Protein AF-A0A8J8C361-F1 (afdb_monomer_lite)

Sequence (101 aa):
ADFRIRWLVGREKDLLEEGNVFGEPVEESTFEILLDDVVTAQYVRTSILTALMDHSMSAKELAEMLELPSHVVVENLIHLRRGQKVQMVEGHPIRYEVSAW

Foldseek 3Di:
DDPVLCVLVVCVCCCQPQHDPVSHRDDPVNSVVVNCVVVVLVVLLVLLQVVQAPHWADLVVSCVVVVHDSVSSVVSVVVCVVVQQWDWDDDVVIIIHGHDD

pLDDT: mean 91.8, std 7.33, range [53.41, 98.06]

Structure (mmCIF, N/CA/C/O backbone):
data_AF-A0A8J8C361-F1
#
_entry.id   AF-A0A8J8C361-F1
#
loop_
_atom_site.group_PDB
_atom_site.id
_atom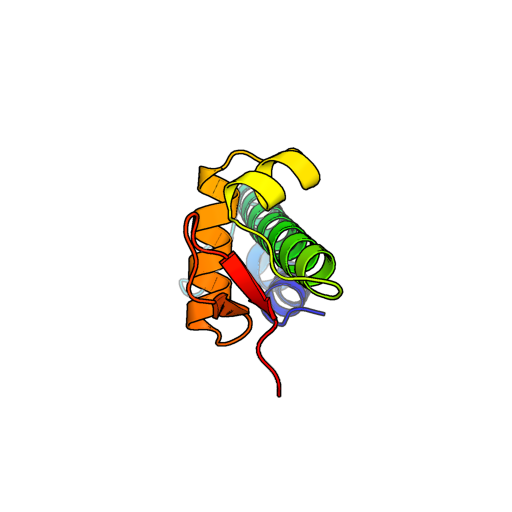_site.type_symbol
_atom_site.label_atom_id
_atom_site.label_alt_id
_atom_site.label_comp_id
_atom_site.label_asym_id
_atom_site.label_entity_id
_atom_site.label_seq_id
_atom_site.pdbx_PDB_ins_code
_atom_site.Cartn_x
_atom_site.Cartn_y
_atom_site.Cartn_z
_atom_site.occupancy
_atom_site.B_iso_or_equiv
_atom_site.auth_seq_id
_atom_site.auth_comp_id
_atom_site.auth_asym_id
_atom_site.auth_atom_id
_atom_site.pdbx_PDB_model_num
ATOM 1 N N . ALA A 1 1 ? -7.463 -12.558 3.267 1.00 53.41 1 ALA A N 1
ATOM 2 C CA . ALA A 1 1 ? -7.617 -11.186 3.793 1.00 53.41 1 ALA A CA 1
ATOM 3 C C . ALA A 1 1 ? -6.383 -10.820 4.610 1.00 53.41 1 ALA A C 1
ATOM 5 O O . ALA A 1 1 ? -5.944 -11.653 5.405 1.00 53.41 1 ALA A O 1
ATOM 6 N N . ASP A 1 2 ? -5.823 -9.627 4.389 1.00 78.19 2 ASP A N 1
ATOM 7 C CA . ASP A 1 2 ? -4.673 -9.119 5.148 1.00 78.19 2 ASP A CA 1
ATOM 8 C C . ASP A 1 2 ? -4.982 -9.100 6.657 1.00 78.19 2 ASP A C 1
ATOM 10 O O . ASP A 1 2 ? -6.104 -8.788 7.069 1.00 78.19 2 ASP A O 1
ATOM 14 N N . PHE A 1 3 ? -4.011 -9.504 7.484 1.00 84.12 3 PHE A N 1
ATOM 15 C CA . PHE A 1 3 ? -4.188 -9.605 8.936 1.00 84.12 3 PHE A CA 1
ATOM 16 C C . PHE A 1 3 ? -4.563 -8.258 9.562 1.00 84.12 3 PHE A C 1
ATOM 18 O O . PHE A 1 3 ? -5.399 -8.239 10.463 1.00 84.12 3 PHE A O 1
ATOM 25 N N . ARG A 1 4 ? -3.994 -7.145 9.076 1.00 85.75 4 ARG A N 1
ATOM 26 C CA . ARG A 1 4 ? -4.207 -5.820 9.671 1.00 85.75 4 ARG A CA 1
ATOM 27 C C . ARG A 1 4 ? -5.616 -5.310 9.427 1.00 85.75 4 ARG A C 1
ATOM 29 O O . ARG A 1 4 ? -6.242 -4.869 10.380 1.00 85.75 4 ARG A O 1
ATOM 36 N N . ILE A 1 5 ? -6.132 -5.442 8.201 1.00 89.50 5 ILE A N 1
ATOM 37 C CA . ILE A 1 5 ? -7.517 -5.048 7.878 1.00 89.50 5 ILE A CA 1
ATOM 38 C C . ILE A 1 5 ? -8.492 -5.819 8.765 1.00 89.50 5 ILE A C 1
ATOM 40 O O . ILE A 1 5 ? -9.350 -5.229 9.412 1.00 89.50 5 ILE A O 1
ATOM 44 N N . ARG A 1 6 ? -8.328 -7.146 8.847 1.00 90.38 6 ARG A N 1
ATOM 45 C CA . ARG A 1 6 ? -9.201 -7.981 9.681 1.00 90.38 6 ARG A CA 1
ATOM 46 C C . ARG A 1 6 ? -9.127 -7.586 11.156 1.00 90.38 6 ARG A C 1
ATOM 48 O O . ARG A 1 6 ? -10.147 -7.611 11.833 1.00 90.38 6 ARG A O 1
ATOM 55 N N . TRP A 1 7 ? -7.932 -7.272 11.649 1.00 92.12 7 TRP A N 1
ATOM 56 C CA . TRP A 1 7 ? -7.743 -6.848 13.030 1.00 92.12 7 TRP A CA 1
ATOM 57 C C . TRP A 1 7 ? -8.413 -5.496 13.306 1.00 92.12 7 TRP A C 1
ATOM 59 O O . TRP A 1 7 ? -9.135 -5.402 14.287 1.00 92.12 7 TRP A O 1
ATOM 69 N N . LEU A 1 8 ? -8.237 -4.501 12.428 1.00 90.62 8 LEU A N 1
ATOM 70 C CA . LEU A 1 8 ? -8.853 -3.172 12.551 1.00 90.62 8 LEU A CA 1
ATOM 71 C C . LEU A 1 8 ? -10.378 -3.253 12.569 1.00 90.62 8 LEU A C 1
ATOM 73 O O . LEU A 1 8 ? -10.995 -2.806 13.527 1.00 90.62 8 LEU A O 1
ATOM 77 N N . VAL A 1 9 ? -10.970 -3.908 11.569 1.00 90.69 9 VAL A N 1
ATOM 78 C CA . VAL A 1 9 ? -12.430 -4.084 11.486 1.00 90.69 9 VAL A CA 1
ATOM 79 C C . VAL A 1 9 ? -12.955 -4.888 12.679 1.00 90.69 9 VAL A C 1
ATOM 81 O O . VAL A 1 9 ? -13.982 -4.562 13.258 1.00 90.69 9 VAL A O 1
ATOM 84 N N . GLY A 1 10 ? -12.233 -5.928 13.107 1.00 91.06 10 GLY A N 1
ATOM 85 C CA . GLY A 1 10 ? -12.625 -6.729 14.270 1.00 91.06 10 GLY A CA 1
ATOM 86 C C . GLY A 1 10 ? -12.513 -6.003 15.615 1.00 91.06 10 GLY A C 1
ATOM 87 O O . GLY A 1 10 ? -13.075 -6.484 16.594 1.00 91.06 10 GLY A O 1
ATOM 88 N N . ARG A 1 11 ? -11.782 -4.884 15.673 1.00 90.81 11 ARG A N 1
ATOM 89 C CA . ARG A 1 11 ? -11.553 -4.066 16.873 1.00 90.81 11 ARG A CA 1
ATOM 90 C C . ARG A 1 11 ? -12.274 -2.724 16.833 1.00 90.81 11 ARG A C 1
ATOM 92 O O . ARG A 1 11 ? -12.103 -1.954 17.764 1.00 90.81 11 ARG A O 1
ATOM 99 N N . GLU A 1 12 ? -13.053 -2.442 15.793 1.00 89.62 12 GLU A N 1
ATOM 100 C CA . GLU A 1 12 ? -13.752 -1.165 15.610 1.00 89.62 12 GLU A CA 1
ATOM 101 C C . GLU A 1 12 ? -14.530 -0.763 16.866 1.00 89.62 12 GLU A C 1
ATOM 103 O O . GLU A 1 12 ? -14.253 0.274 17.460 1.00 89.62 12 GLU A O 1
ATOM 108 N N . LYS A 1 13 ? -15.416 -1.647 17.339 1.00 87.81 13 LYS A N 1
ATOM 109 C CA . LYS A 1 13 ? -16.202 -1.410 18.552 1.00 87.81 13 LYS A CA 1
ATOM 110 C C . LYS A 1 13 ? -15.320 -1.139 19.775 1.00 87.81 13 LYS A C 1
ATOM 112 O O . LYS A 1 13 ? -15.530 -0.147 20.463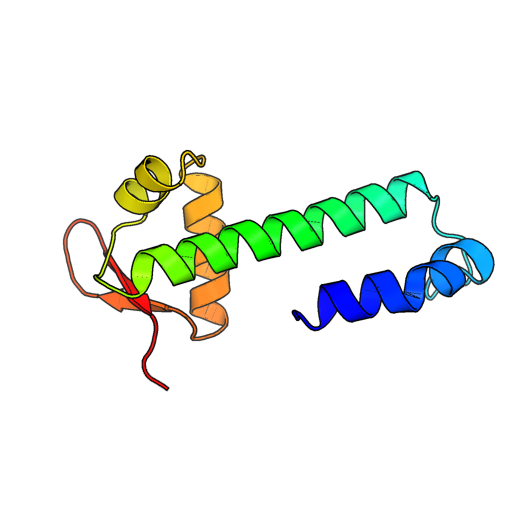 1.00 87.81 13 LYS A O 1
ATOM 117 N N . ASP A 1 14 ? -14.331 -1.997 20.023 1.00 89.19 14 ASP A N 1
ATOM 118 C CA . ASP A 1 14 ? -13.429 -1.864 21.172 1.00 89.19 14 ASP A CA 1
ATOM 119 C C . ASP A 1 14 ? -12.661 -0.529 21.113 1.00 89.19 14 ASP A C 1
ATOM 121 O O . ASP A 1 14 ? -12.539 0.162 22.114 1.00 89.19 14 ASP A O 1
ATOM 125 N N . LEU A 1 15 ? -12.174 -0.121 19.938 1.00 88.31 15 LEU A N 1
ATOM 126 C CA . LEU A 1 15 ? -11.389 1.107 19.773 1.00 88.31 15 LEU A CA 1
ATOM 127 C C . LEU A 1 15 ? -12.230 2.380 19.943 1.00 88.31 15 LEU A C 1
ATOM 129 O O . LEU A 1 15 ? -11.722 3.365 20.482 1.00 88.31 15 LEU A O 1
ATOM 133 N N . LEU A 1 16 ? -13.490 2.360 19.502 1.00 88.62 16 LEU A N 1
ATOM 134 C CA . LEU A 1 16 ? -14.407 3.498 19.618 1.00 88.62 16 LEU A CA 1
ATOM 135 C C . LEU A 1 16 ? -15.036 3.608 21.017 1.00 88.62 16 LEU A C 1
ATOM 137 O O . LEU A 1 16 ? -15.244 4.716 21.506 1.00 88.62 16 LEU A O 1
ATOM 141 N N . GLU A 1 17 ? -15.334 2.478 21.669 1.00 86.75 17 GLU A N 1
ATOM 142 C CA . GLU A 1 17 ? -16.038 2.447 22.961 1.00 86.75 17 GLU A CA 1
ATOM 143 C C . GLU A 1 17 ? -15.102 2.242 24.164 1.00 86.75 17 GLU A C 1
ATOM 145 O O . GLU A 1 17 ? -15.208 2.968 25.153 1.00 86.75 17 GLU A O 1
ATOM 150 N N . GLU A 1 18 ? -14.197 1.259 24.107 1.00 83.88 18 GLU A N 1
ATOM 151 C CA . GLU A 1 18 ? -13.276 0.914 25.207 1.00 83.88 18 GLU A CA 1
ATOM 152 C C . GLU A 1 18 ? -11.964 1.716 25.142 1.00 83.88 18 GLU A C 1
ATOM 154 O O . GLU A 1 18 ? -11.306 1.933 26.162 1.00 83.88 18 GLU A O 1
ATOM 159 N N . GLY A 1 19 ? -11.616 2.200 23.948 1.00 82.69 19 GLY A N 1
ATOM 160 C CA . GLY A 1 19 ? -10.472 3.058 23.688 1.00 82.69 19 GLY A CA 1
ATOM 161 C C . GLY A 1 19 ? -9.199 2.326 23.271 1.00 82.69 19 GLY A C 1
ATOM 162 O O . GLY A 1 19 ? -9.134 1.108 23.101 1.00 82.69 19 GLY A O 1
ATOM 163 N N . ASN A 1 20 ? -8.153 3.113 23.038 1.00 85.25 20 ASN A N 1
ATOM 164 C CA . ASN A 1 20 ? -6.828 2.647 22.655 1.00 85.25 20 ASN A CA 1
ATOM 165 C C . ASN A 1 20 ? -6.103 1.947 23.832 1.00 85.25 20 ASN A C 1
ATOM 167 O O . ASN A 1 20 ? -6.640 1.772 24.922 1.00 85.25 20 ASN A O 1
ATOM 171 N N . VAL A 1 21 ? -4.831 1.573 23.648 1.00 84.19 21 VAL A N 1
ATOM 172 C CA . VAL A 1 21 ? -4.016 0.915 24.698 1.00 84.19 21 VAL A CA 1
ATOM 173 C C . VAL A 1 21 ? -3.794 1.762 25.965 1.00 84.19 21 VAL A C 1
ATOM 175 O O . VAL A 1 21 ? -3.289 1.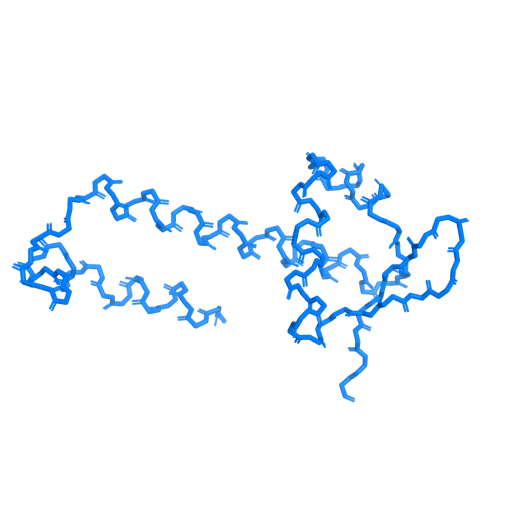241 26.958 1.00 84.19 21 VAL A O 1
ATOM 178 N N . PHE A 1 22 ? -4.160 3.044 25.937 1.00 84.50 22 PHE A N 1
ATOM 179 C CA . PHE A 1 22 ? -4.130 3.975 27.065 1.00 84.50 22 PHE A CA 1
ATOM 180 C C . PHE A 1 22 ? -5.517 4.190 27.699 1.00 84.50 22 PHE A C 1
ATOM 182 O O . PHE A 1 22 ? -5.627 4.927 28.675 1.00 84.50 22 PHE A O 1
ATOM 189 N N . GLY A 1 23 ? -6.560 3.530 27.182 1.00 83.94 23 GLY A N 1
ATOM 190 C CA . GLY A 1 23 ? -7.948 3.695 27.622 1.00 83.94 23 GLY A CA 1
ATOM 191 C C . GLY A 1 23 ? -8.603 4.978 27.110 1.00 83.94 23 GLY A C 1
ATOM 192 O O . GLY A 1 23 ? -9.611 5.414 27.661 1.00 83.94 23 GLY A O 1
ATOM 193 N N . GLU A 1 24 ? -8.023 5.614 26.090 1.00 85.62 24 GLU A N 1
ATOM 194 C CA . GLU A 1 24 ? -8.575 6.823 25.480 1.00 85.62 24 GLU A CA 1
ATOM 195 C C . GLU A 1 24 ? -9.420 6.435 24.258 1.00 85.62 24 GLU A C 1
ATOM 197 O O . GLU A 1 24 ? -8.885 5.778 23.358 1.00 85.62 24 GLU A O 1
ATOM 202 N N . PRO A 1 25 ? -10.709 6.819 24.190 1.00 79.94 25 PRO A N 1
ATOM 203 C CA . PRO A 1 25 ? -11.551 6.564 23.025 1.00 79.94 25 PRO A CA 1
ATOM 204 C C . PRO A 1 25 ? -10.896 7.068 21.740 1.00 79.94 25 PRO A C 1
ATOM 206 O O . PRO A 1 25 ? -10.437 8.212 21.677 1.00 79.94 25 PRO A O 1
ATOM 209 N N . VAL A 1 26 ? -10.849 6.220 20.713 1.00 88.12 26 VAL A N 1
ATOM 210 C CA . VAL A 1 26 ? -10.433 6.656 19.380 1.00 88.12 26 VAL A CA 1
ATOM 211 C C . VAL A 1 26 ? -11.597 7.416 18.760 1.00 88.12 26 VAL A C 1
ATOM 213 O O . VAL A 1 26 ? -12.725 6.931 18.746 1.00 88.12 26 VAL A O 1
ATOM 216 N N . GLU A 1 27 ? -11.334 8.616 18.251 1.00 92.38 27 GLU A N 1
ATOM 217 C CA . GLU A 1 27 ? -12.347 9.362 17.511 1.00 92.38 27 GLU A CA 1
ATOM 218 C C . GLU A 1 27 ? -12.713 8.606 16.225 1.00 92.38 27 GLU A C 1
ATOM 220 O O . GLU A 1 27 ? -11.826 8.136 15.510 1.00 92.38 27 GLU A O 1
ATOM 225 N N . GLU A 1 28 ? -14.005 8.521 15.906 1.00 90.88 28 GLU A N 1
ATOM 226 C CA . GLU A 1 28 ? -14.515 7.826 14.714 1.00 90.88 28 GLU A CA 1
ATOM 227 C C . GLU A 1 28 ? -13.811 8.290 13.432 1.00 90.88 28 GLU A C 1
ATOM 229 O O . GLU A 1 28 ? -13.308 7.469 12.670 1.00 90.88 28 GLU A O 1
ATOM 234 N N . SER A 1 29 ? -13.634 9.603 13.266 1.00 93.12 29 SER A N 1
ATOM 235 C CA . SER A 1 29 ? -12.914 10.197 12.132 1.00 93.12 29 SER A CA 1
ATOM 236 C C . SER A 1 29 ? -11.466 9.700 12.015 1.00 93.12 29 SER A C 1
ATOM 238 O O . SER A 1 29 ? -10.968 9.437 10.922 1.00 93.12 29 SER A O 1
ATOM 240 N N . THR A 1 30 ? -10.782 9.523 13.148 1.00 91.44 30 THR A N 1
ATOM 241 C CA . THR A 1 30 ? -9.409 9.008 13.189 1.00 91.44 30 THR A CA 1
ATOM 242 C C . THR A 1 30 ? -9.374 7.528 12.825 1.00 91.44 30 THR A C 1
ATOM 244 O O . THR A 1 30 ? -8.471 7.090 12.108 1.00 91.44 30 THR A O 1
ATOM 247 N N . PHE A 1 31 ? -10.352 6.752 13.298 1.00 91.81 31 PHE A N 1
ATOM 248 C CA . PHE A 1 31 ? -10.478 5.343 12.942 1.00 91.81 31 PHE A CA 1
ATOM 249 C C . PHE A 1 31 ? -10.746 5.161 11.443 1.00 91.81 31 PHE A C 1
ATOM 251 O O . PHE A 1 31 ? -10.077 4.347 10.807 1.00 91.81 31 PHE A O 1
ATOM 258 N N . GLU A 1 32 ? -11.662 5.942 10.868 1.00 93.25 32 GLU A N 1
ATOM 259 C CA . GLU A 1 32 ? -11.984 5.901 9.439 1.00 93.25 32 GLU A CA 1
ATOM 260 C C . GLU A 1 32 ? -10.769 6.225 8.563 1.00 93.25 32 GLU A C 1
ATOM 262 O O . GLU A 1 32 ? -10.479 5.478 7.629 1.00 93.25 32 GLU A O 1
ATOM 267 N N . ILE A 1 33 ? -10.012 7.277 8.900 1.00 95.12 33 ILE A N 1
ATOM 268 C CA . ILE A 1 33 ? -8.770 7.633 8.193 1.00 95.12 33 ILE A CA 1
ATOM 269 C C . ILE A 1 33 ? -7.769 6.473 8.250 1.00 95.12 33 ILE A C 1
ATOM 271 O O . ILE A 1 33 ? -7.209 6.076 7.231 1.00 95.12 33 ILE A O 1
ATOM 275 N N . LEU A 1 34 ? -7.572 5.882 9.433 1.00 93.38 34 LEU A N 1
ATOM 276 C CA . LEU A 1 34 ? -6.653 4.757 9.599 1.00 93.38 34 LEU A CA 1
ATOM 277 C C . LEU A 1 34 ? -7.097 3.528 8.793 1.00 93.38 34 LEU A C 1
ATOM 279 O O . LEU A 1 34 ? -6.261 2.810 8.236 1.00 93.38 34 LEU A O 1
ATOM 283 N N . LEU A 1 35 ? -8.401 3.256 8.752 1.00 93.75 35 LEU A N 1
ATOM 284 C CA . LEU A 1 35 ? -8.953 2.152 7.981 1.00 93.75 35 LEU A CA 1
ATOM 285 C C . LEU A 1 35 ? -8.731 2.373 6.481 1.00 93.75 35 LEU A C 1
ATOM 287 O O . LEU A 1 35 ? -8.254 1.453 5.809 1.00 93.75 35 LEU A O 1
ATOM 291 N N . ASP A 1 36 ? -9.021 3.574 5.979 1.00 95.44 36 ASP A N 1
ATOM 292 C CA . ASP A 1 36 ? -8.817 3.943 4.577 1.00 95.44 36 ASP A CA 1
ATOM 293 C C . ASP A 1 36 ? -7.343 3.826 4.168 1.00 95.44 36 ASP A C 1
ATOM 295 O O . ASP A 1 36 ? -7.028 3.172 3.171 1.00 95.44 36 ASP A O 1
ATOM 299 N N . ASP A 1 37 ? -6.421 4.325 4.996 1.00 94.06 37 ASP A N 1
ATOM 300 C CA . ASP A 1 37 ? -4.978 4.218 4.763 1.00 94.06 37 ASP A CA 1
ATOM 301 C C . ASP A 1 37 ? -4.531 2.754 4.617 1.00 94.06 37 ASP A C 1
ATOM 303 O O . ASP A 1 37 ? -3.772 2.388 3.708 1.00 94.06 37 ASP A O 1
ATOM 307 N N . VAL A 1 38 ? -5.005 1.878 5.509 1.00 93.50 38 VAL A N 1
ATOM 308 C CA . VAL A 1 38 ? -4.630 0.457 5.503 1.00 93.50 38 VAL A CA 1
ATOM 309 C C . VAL A 1 38 ? -5.232 -0.272 4.302 1.00 93.50 38 VAL A C 1
ATOM 311 O O . VAL A 1 38 ? -4.549 -1.100 3.686 1.00 93.50 38 VAL A O 1
ATOM 314 N N . VAL A 1 39 ? -6.482 0.028 3.948 1.00 94.69 39 VAL A N 1
ATOM 315 C CA . VAL A 1 39 ? -7.152 -0.544 2.773 1.00 94.69 39 VAL A CA 1
ATOM 316 C C . VAL A 1 39 ? -6.461 -0.084 1.492 1.00 94.69 39 VAL A C 1
ATOM 318 O O . VAL A 1 39 ? -6.107 -0.925 0.662 1.00 94.69 39 VAL A O 1
ATOM 321 N N . THR A 1 40 ? -6.182 1.211 1.361 1.00 95.00 40 THR A N 1
ATOM 322 C CA . THR A 1 40 ? -5.496 1.802 0.207 1.00 95.00 40 THR A CA 1
ATOM 323 C C . THR A 1 40 ? -4.099 1.212 0.031 1.00 95.00 40 THR A C 1
ATOM 325 O O . THR A 1 40 ? -3.748 0.757 -1.061 1.00 95.00 40 THR A O 1
ATOM 328 N N . ALA A 1 41 ? -3.311 1.106 1.107 1.00 93.81 41 ALA A N 1
ATOM 329 C CA . ALA A 1 41 ? -1.992 0.479 1.047 1.00 93.81 41 ALA A CA 1
ATOM 330 C C . ALA A 1 41 ? -2.069 -0.990 0.598 1.00 93.81 41 ALA A C 1
ATOM 332 O O . ALA A 1 41 ? -1.235 -1.455 -0.187 1.00 93.81 41 ALA A O 1
ATOM 333 N N . GLN A 1 42 ? -3.068 -1.737 1.075 1.00 94.06 42 GLN A N 1
ATOM 334 C CA . GLN A 1 42 ? -3.253 -3.129 0.677 1.00 94.06 42 GLN A CA 1
ATOM 335 C C . GLN A 1 42 ? -3.706 -3.265 -0.779 1.00 94.06 42 GLN A C 1
ATOM 337 O O . GLN A 1 42 ? -3.231 -4.165 -1.481 1.00 94.06 42 GLN A O 1
ATOM 342 N N . TYR A 1 43 ? -4.592 -2.381 -1.235 1.00 95.50 43 TYR A N 1
ATOM 343 C CA . TYR A 1 43 ? -5.029 -2.313 -2.622 1.00 95.50 43 TYR A CA 1
ATOM 344 C C . TYR A 1 43 ? -3.830 -2.084 -3.546 1.00 95.50 43 TYR A C 1
ATOM 346 O O . TYR A 1 43 ? -3.552 -2.932 -4.392 1.00 95.50 43 TYR A O 1
ATOM 354 N N . VAL A 1 44 ? -3.037 -1.033 -3.305 1.00 97.31 44 VAL A N 1
ATOM 355 C CA . VAL A 1 44 ? -1.856 -0.704 -4.123 1.00 97.31 44 VAL A CA 1
ATOM 356 C C . VAL A 1 44 ? -0.871 -1.874 -4.189 1.00 97.31 44 VAL A C 1
ATOM 358 O O . VAL A 1 44 ? -0.416 -2.245 -5.271 1.00 97.31 44 VAL A O 1
ATOM 361 N N . ARG A 1 45 ? -0.556 -2.507 -3.053 1.00 96.25 45 ARG A N 1
ATOM 362 C CA . ARG A 1 45 ? 0.367 -3.656 -3.013 1.00 96.25 45 ARG A CA 1
ATOM 363 C C . ARG A 1 45 ? -0.155 -4.853 -3.793 1.00 96.25 45 ARG A C 1
ATOM 365 O O . ARG A 1 45 ? 0.620 -5.508 -4.486 1.00 96.25 45 ARG A O 1
ATOM 372 N N . THR A 1 46 ? -1.448 -5.138 -3.680 1.00 95.81 46 THR A N 1
ATOM 373 C CA . THR A 1 46 ? -2.080 -6.245 -4.406 1.00 95.81 46 THR A CA 1
ATOM 374 C C . THR A 1 46 ? -2.094 -5.965 -5.906 1.00 95.81 46 THR A C 1
ATOM 376 O O . THR A 1 46 ? -1.769 -6.859 -6.684 1.00 95.81 46 THR A O 1
ATOM 379 N N . SER A 1 47 ? -2.369 -4.725 -6.317 1.00 97.38 47 SER A N 1
ATOM 380 C CA . SER A 1 47 ? -2.311 -4.303 -7.719 1.00 97.38 47 SER A CA 1
ATOM 381 C C . SER A 1 47 ? -0.901 -4.427 -8.299 1.00 97.38 47 SER A C 1
ATOM 383 O O . SER A 1 47 ? -0.742 -4.990 -9.378 1.00 97.38 47 SER A O 1
ATOM 385 N N . ILE A 1 48 ? 0.135 -4.007 -7.558 1.00 97.88 48 ILE A N 1
ATOM 386 C CA . ILE A 1 48 ? 1.540 -4.196 -7.966 1.00 97.88 48 ILE A CA 1
ATOM 387 C C . ILE A 1 48 ? 1.863 -5.684 -8.140 1.00 97.88 48 ILE A C 1
ATOM 389 O O . ILE A 1 48 ? 2.409 -6.072 -9.167 1.00 97.88 48 ILE A O 1
ATOM 393 N N . LEU A 1 49 ? 1.521 -6.530 -7.164 1.00 97.06 49 LEU A N 1
ATOM 394 C CA . LEU A 1 49 ? 1.780 -7.971 -7.261 1.00 97.06 49 LEU A CA 1
ATOM 395 C C . LEU A 1 49 ? 1.048 -8.608 -8.444 1.00 97.06 49 LEU A C 1
ATOM 397 O O . LEU A 1 49 ? 1.631 -9.440 -9.128 1.00 97.06 49 LEU A O 1
ATOM 401 N N . THR A 1 50 ? -0.195 -8.192 -8.693 1.00 96.75 50 THR A N 1
ATOM 402 C CA . THR A 1 50 ? -1.012 -8.675 -9.814 1.00 96.75 50 THR A CA 1
ATOM 403 C C . THR A 1 50 ? -0.381 -8.299 -11.153 1.00 96.75 50 THR A C 1
ATOM 405 O O . THR A 1 50 ? -0.251 -9.155 -12.021 1.00 96.75 50 THR A O 1
ATOM 408 N N . ALA A 1 51 ? 0.082 -7.053 -11.305 1.00 96.75 51 ALA A N 1
ATOM 409 C CA . ALA A 1 51 ? 0.765 -6.593 -12.515 1.00 96.75 51 ALA A CA 1
ATOM 410 C C . ALA A 1 51 ? 2.077 -7.355 -12.783 1.00 96.75 51 ALA A C 1
ATOM 412 O O . ALA A 1 51 ? 2.432 -7.604 -13.931 1.00 96.75 51 ALA A O 1
ATOM 413 N N . LEU A 1 52 ? 2.776 -7.769 -11.722 1.00 96.75 52 LEU A N 1
ATOM 414 C CA . LEU A 1 52 ? 4.040 -8.505 -11.804 1.00 96.75 52 LEU A CA 1
ATOM 415 C C . LEU A 1 52 ? 3.887 -10.025 -11.994 1.00 96.75 52 LEU A C 1
ATOM 417 O O . LEU A 1 52 ? 4.906 -10.713 -12.068 1.00 96.75 52 LEU A O 1
ATOM 421 N N . MET A 1 53 ? 2.665 -10.574 -12.035 1.00 93.06 53 MET A N 1
ATOM 422 C CA . MET A 1 53 ? 2.465 -12.028 -12.155 1.00 93.06 53 MET A CA 1
ATOM 423 C C . MET A 1 53 ? 2.932 -12.584 -13.502 1.00 93.06 53 MET A C 1
ATOM 425 O O . MET A 1 53 ? 3.466 -13.690 -13.545 1.00 93.06 53 MET A O 1
ATOM 429 N N . ASP A 1 54 ? 2.729 -11.831 -14.586 1.00 87.94 54 ASP A N 1
ATOM 430 C CA . ASP A 1 54 ? 2.980 -12.324 -15.944 1.00 87.94 54 ASP A CA 1
ATOM 431 C C . ASP A 1 54 ? 4.404 -12.024 -16.429 1.00 87.94 54 ASP A C 1
ATOM 433 O O . ASP A 1 54 ? 4.977 -12.789 -17.204 1.00 87.94 54 ASP A O 1
ATOM 437 N N . HIS A 1 55 ? 4.979 -10.893 -16.013 1.00 92.12 55 HIS A N 1
ATOM 438 C CA . HIS A 1 55 ? 6.312 -10.463 -16.432 1.00 92.12 55 HIS A CA 1
ATOM 439 C C . HIS A 1 55 ? 6.918 -9.443 -15.463 1.00 92.12 55 HIS A C 1
ATOM 441 O O . HIS A 1 55 ? 6.219 -8.772 -14.704 1.00 92.12 55 HIS A O 1
ATOM 447 N N . SER A 1 56 ? 8.244 -9.298 -15.515 1.00 95.62 56 SER A N 1
ATOM 448 C CA . SER A 1 56 ? 8.947 -8.312 -14.699 1.00 95.62 56 SER A CA 1
ATOM 449 C C . SER A 1 56 ? 8.741 -6.892 -15.230 1.00 95.62 56 SER A C 1
ATOM 451 O O . SER A 1 56 ? 8.828 -6.641 -16.437 1.00 95.62 56 SER A O 1
ATOM 453 N N . MET A 1 57 ? 8.529 -5.930 -14.335 1.00 96.69 57 MET A N 1
ATOM 454 C CA . MET A 1 57 ? 8.289 -4.526 -14.688 1.00 96.69 57 MET A CA 1
ATOM 455 C C . MET A 1 57 ? 9.145 -3.586 -13.845 1.00 96.69 57 MET A C 1
ATOM 457 O O . MET A 1 57 ? 9.459 -3.856 -12.686 1.00 96.69 57 MET A O 1
ATOM 461 N N . SER A 1 58 ? 9.533 -2.457 -14.420 1.00 96.75 58 SER A N 1
ATOM 462 C CA . SER A 1 58 ? 10.160 -1.351 -13.703 1.00 96.75 58 SER A CA 1
ATOM 463 C C . SER A 1 58 ? 9.129 -0.550 -12.906 1.00 96.75 58 SER A C 1
ATOM 465 O O . SER A 1 58 ? 7.935 -0.548 -13.206 1.00 96.75 58 SER A O 1
ATOM 467 N N . ALA A 1 59 ? 9.597 0.202 -11.906 1.00 96.44 59 ALA A N 1
ATOM 468 C CA . ALA A 1 59 ? 8.726 1.074 -11.114 1.00 96.44 59 ALA A CA 1
ATOM 469 C C . ALA A 1 59 ? 7.998 2.129 -11.969 1.00 96.44 59 ALA A C 1
ATOM 471 O O . ALA A 1 59 ? 6.889 2.532 -11.629 1.00 96.44 59 ALA A O 1
ATOM 472 N N . LYS A 1 60 ? 8.604 2.561 -13.085 1.00 96.62 60 LYS A N 1
ATOM 473 C CA . LYS A 1 60 ? 7.984 3.504 -14.022 1.00 96.62 60 LYS A CA 1
ATOM 474 C C . LYS A 1 60 ? 6.842 2.850 -14.802 1.00 96.62 60 LYS A C 1
ATOM 476 O O . LYS A 1 60 ? 5.760 3.418 -14.844 1.00 96.62 60 LYS A O 1
ATOM 481 N N . GLU A 1 61 ? 7.069 1.661 -15.362 1.00 97.12 61 GLU A N 1
ATOM 482 C CA . GLU A 1 61 ? 6.025 0.923 -16.090 1.00 97.12 61 GLU A CA 1
ATOM 483 C C . GLU A 1 61 ? 4.841 0.588 -15.163 1.00 97.12 61 GLU A C 1
ATOM 485 O O . GLU A 1 61 ? 3.691 0.716 -15.568 1.00 97.12 61 GLU A O 1
ATOM 490 N N . LEU A 1 62 ? 5.106 0.234 -13.899 1.00 97.50 62 LEU A N 1
ATOM 491 C CA . LEU A 1 62 ? 4.062 0.006 -12.892 1.00 97.50 62 LEU A CA 1
ATOM 492 C C . LEU A 1 62 ? 3.267 1.278 -12.559 1.00 97.50 62 LEU A C 1
ATOM 494 O O . LEU A 1 62 ? 2.050 1.216 -12.431 1.00 97.50 62 LEU A O 1
ATOM 498 N N . ALA A 1 63 ? 3.937 2.423 -12.413 1.00 98.06 63 ALA A N 1
ATOM 499 C CA . ALA A 1 63 ? 3.279 3.704 -12.150 1.00 98.06 63 ALA A CA 1
ATOM 500 C C . ALA A 1 63 ? 2.359 4.127 -13.302 1.00 98.06 63 ALA A C 1
ATOM 502 O O . ALA A 1 63 ? 1.228 4.540 -13.064 1.00 98.06 63 ALA A O 1
ATOM 503 N N . GLU A 1 64 ? 2.825 3.964 -14.542 1.00 97.94 64 GLU A N 1
ATOM 504 C CA . GLU A 1 64 ? 2.037 4.247 -15.743 1.00 97.94 64 GLU A CA 1
ATOM 505 C C . GLU A 1 64 ? 0.854 3.277 -15.885 1.00 97.94 64 GLU A C 1
ATOM 507 O O . GLU A 1 64 ? -0.265 3.720 -16.116 1.00 97.94 64 GLU A O 1
ATOM 512 N N . MET A 1 65 ? 1.074 1.971 -15.691 1.00 97.12 65 MET A N 1
ATOM 513 C CA . MET A 1 65 ? 0.026 0.950 -15.810 1.00 97.12 65 MET A CA 1
ATOM 514 C C . MET A 1 65 ? -1.066 1.083 -14.744 1.00 97.12 65 MET A C 1
ATOM 516 O O . MET A 1 65 ? -2.234 0.844 -15.034 1.00 97.12 65 MET A O 1
ATOM 520 N N . LEU A 1 66 ? -0.687 1.408 -13.507 1.00 97.12 66 LEU A N 1
ATOM 521 C CA . LEU A 1 66 ? -1.619 1.505 -12.382 1.00 97.12 66 LEU A CA 1
ATOM 522 C C . LEU A 1 66 ? -2.204 2.914 -12.211 1.00 97.12 66 LEU A C 1
ATOM 524 O O . LEU A 1 66 ? -2.995 3.115 -11.295 1.00 97.12 66 LEU A O 1
ATOM 528 N N . GLU A 1 67 ? -1.799 3.874 -13.048 1.00 97.88 67 GLU A N 1
ATOM 529 C CA . GLU A 1 67 ? -2.160 5.295 -12.932 1.00 97.88 67 GLU A CA 1
ATOM 530 C C . GLU A 1 67 ? -1.849 5.874 -11.537 1.00 97.88 67 GLU A C 1
ATOM 532 O O . GLU A 1 67 ? -2.586 6.688 -10.980 1.00 97.88 67 GLU A O 1
ATOM 537 N N . LEU A 1 68 ? -0.722 5.449 -10.954 1.00 97.31 68 LEU A N 1
ATOM 538 C CA . LEU A 1 68 ? -0.277 5.858 -9.623 1.00 97.31 68 LEU A CA 1
ATOM 539 C C . LEU A 1 68 ? 0.963 6.756 -9.700 1.00 97.31 68 LEU A C 1
ATOM 541 O O . LEU A 1 68 ? 1.824 6.562 -10.560 1.00 97.31 68 LEU A O 1
ATOM 545 N N . PRO A 1 69 ? 1.145 7.694 -8.753 1.00 97.75 69 PRO A N 1
ATOM 546 C CA . PRO A 1 69 ? 2.392 8.438 -8.653 1.00 97.75 69 PRO A CA 1
ATOM 547 C C . PRO A 1 69 ? 3.593 7.507 -8.435 1.00 97.75 69 PRO A C 1
ATOM 549 O O . PRO A 1 69 ? 3.557 6.614 -7.586 1.00 97.75 69 PRO A O 1
ATOM 552 N N . SER A 1 70 ? 4.710 7.762 -9.124 1.00 96.00 70 SER A N 1
ATOM 553 C CA . SER A 1 70 ? 5.896 6.892 -9.050 1.00 96.00 70 SER A CA 1
ATOM 554 C C . SER A 1 70 ? 6.431 6.697 -7.629 1.00 96.00 70 SER A C 1
ATOM 556 O O . SER A 1 70 ? 6.921 5.618 -7.306 1.00 96.00 70 SER A O 1
ATOM 558 N N . HIS A 1 71 ? 6.330 7.711 -6.764 1.00 96.81 71 HIS A N 1
ATOM 559 C CA . HIS A 1 71 ? 6.778 7.600 -5.373 1.00 96.81 71 HIS A CA 1
ATOM 560 C C . HIS A 1 71 ? 5.938 6.592 -4.569 1.00 96.81 71 HIS A C 1
ATOM 562 O O . HIS A 1 71 ? 6.515 5.807 -3.821 1.00 96.81 71 HIS A O 1
ATOM 568 N N . VAL A 1 72 ? 4.618 6.539 -4.798 1.00 97.50 72 VAL A N 1
ATOM 569 C CA . VAL A 1 72 ? 3.701 5.572 -4.164 1.00 97.50 72 VAL A CA 1
ATOM 570 C C . VAL A 1 72 ? 4.065 4.146 -4.577 1.00 97.50 72 VAL A C 1
ATOM 572 O O . VAL A 1 72 ? 4.110 3.238 -3.743 1.00 97.50 72 VAL A O 1
ATOM 575 N N . VAL A 1 73 ? 4.372 3.941 -5.861 1.00 97.94 73 VAL A N 1
ATOM 576 C CA . VAL A 1 73 ? 4.790 2.631 -6.377 1.00 97.94 73 VAL A CA 1
ATOM 577 C C . VAL A 1 73 ? 6.132 2.208 -5.784 1.00 97.94 73 VAL A C 1
ATOM 579 O O . VAL A 1 73 ? 6.258 1.087 -5.294 1.00 97.94 73 VAL A O 1
ATOM 582 N N . VAL A 1 74 ? 7.128 3.099 -5.776 1.00 97.06 7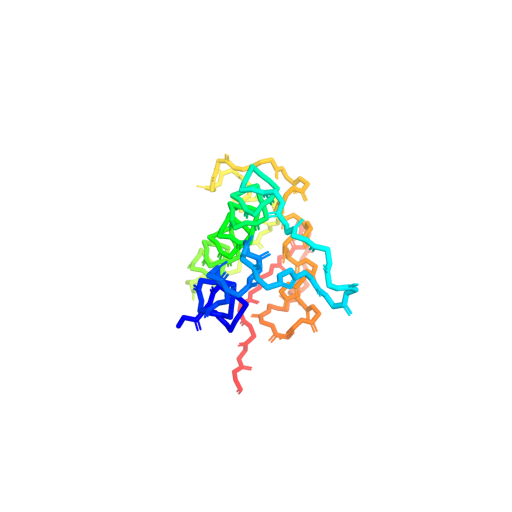4 VAL A N 1
ATOM 583 C CA . VAL A 1 74 ? 8.463 2.808 -5.225 1.00 97.06 74 VAL A CA 1
ATOM 584 C C . VAL A 1 74 ? 8.393 2.475 -3.734 1.00 97.06 74 VAL A C 1
ATOM 586 O O . VAL A 1 74 ? 8.991 1.489 -3.303 1.00 97.06 74 VAL A O 1
ATOM 589 N N . GLU A 1 75 ? 7.643 3.246 -2.948 1.00 97.31 75 GLU A N 1
ATOM 590 C CA . GLU A 1 75 ? 7.449 2.987 -1.519 1.00 97.31 75 GLU A CA 1
ATOM 591 C C . GLU A 1 75 ? 6.844 1.597 -1.273 1.00 97.31 75 GLU A C 1
ATOM 593 O O . GLU A 1 75 ? 7.357 0.808 -0.470 1.00 97.31 75 GLU A O 1
ATOM 598 N N . ASN A 1 76 ? 5.801 1.237 -2.025 1.00 97.69 76 ASN A N 1
ATOM 599 C CA . ASN A 1 76 ? 5.159 -0.066 -1.883 1.00 97.69 76 ASN A CA 1
ATOM 600 C C . ASN A 1 76 ? 6.027 -1.224 -2.395 1.00 97.69 76 ASN A C 1
ATOM 602 O O . ASN A 1 76 ? 6.028 -2.288 -1.774 1.00 97.69 76 ASN A O 1
ATOM 606 N N . LEU A 1 77 ? 6.836 -1.025 -3.440 1.00 97.19 77 LEU A N 1
ATOM 607 C CA . LEU A 1 77 ? 7.840 -2.004 -3.875 1.00 97.19 77 LEU A CA 1
ATOM 608 C C . LEU A 1 77 ? 8.893 -2.260 -2.791 1.00 97.19 77 LEU A C 1
ATOM 610 O O . LEU A 1 77 ? 9.269 -3.411 -2.562 1.00 97.19 77 LEU A O 1
ATOM 614 N N . ILE A 1 78 ? 9.343 -1.223 -2.076 1.00 96.75 78 ILE A N 1
ATOM 615 C CA . ILE A 1 78 ? 10.263 -1.378 -0.938 1.00 96.75 78 ILE A CA 1
ATOM 616 C C . ILE A 1 78 ? 9.607 -2.214 0.167 1.00 96.75 78 ILE A C 1
ATOM 618 O O . ILE A 1 78 ? 10.243 -3.129 0.699 1.00 96.75 78 ILE A O 1
ATOM 622 N N . HIS A 1 79 ? 8.342 -1.945 0.500 1.00 95.88 79 HIS A N 1
ATOM 623 C CA . HIS A 1 79 ? 7.602 -2.735 1.486 1.00 95.88 79 HIS A CA 1
ATOM 624 C C . HIS A 1 79 ? 7.444 -4.200 1.071 1.00 95.88 79 HIS A C 1
ATO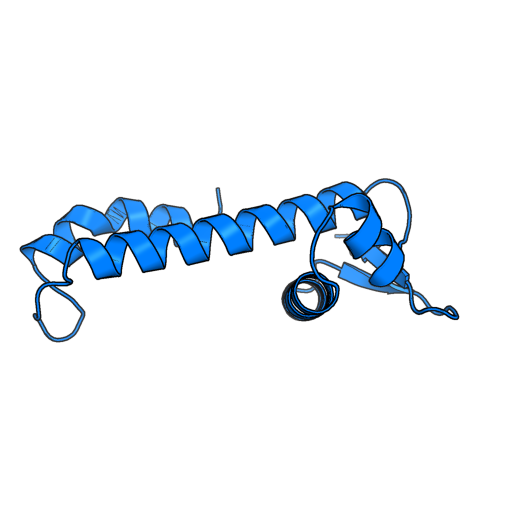M 626 O O . HIS A 1 79 ? 7.734 -5.094 1.869 1.00 95.88 79 HIS A O 1
ATOM 632 N N . LEU A 1 80 ? 7.041 -4.454 -0.175 1.00 96.19 80 LEU A N 1
ATOM 633 C CA . LEU A 1 80 ? 6.893 -5.804 -0.720 1.00 96.19 80 LEU A CA 1
ATOM 634 C C . LEU A 1 80 ? 8.227 -6.557 -0.744 1.00 96.19 80 LEU A C 1
ATOM 636 O O . LEU A 1 80 ? 8.274 -7.733 -0.384 1.00 96.19 80 LEU A O 1
ATOM 640 N N . ARG A 1 81 ? 9.327 -5.878 -1.086 1.00 95.62 81 ARG A N 1
ATOM 641 C CA . ARG A 1 81 ? 10.672 -6.465 -1.088 1.00 95.62 81 ARG A CA 1
ATOM 642 C C . ARG A 1 81 ? 11.142 -6.829 0.317 1.00 95.62 81 ARG A C 1
ATOM 644 O O . ARG A 1 81 ? 11.677 -7.914 0.517 1.00 95.62 81 ARG A O 1
ATOM 651 N N . ARG A 1 82 ? 10.923 -5.955 1.309 1.00 94.81 82 ARG A N 1
ATOM 652 C CA . ARG A 1 82 ? 11.225 -6.260 2.724 1.00 94.81 82 ARG A CA 1
ATOM 653 C C . ARG A 1 82 ? 10.451 -7.485 3.215 1.00 94.81 82 ARG A C 1
ATOM 655 O O . ARG A 1 82 ? 10.980 -8.251 4.011 1.00 94.81 82 ARG A O 1
ATOM 662 N N . GLY A 1 83 ? 9.229 -7.677 2.718 1.00 93.62 83 GLY A N 1
ATOM 663 C CA . GLY A 1 83 ? 8.408 -8.862 2.966 1.00 93.62 83 GLY A CA 1
ATOM 664 C C . GLY A 1 83 ? 8.695 -10.060 2.054 1.00 93.62 83 GLY A C 1
ATOM 665 O O . GLY A 1 83 ? 7.899 -10.995 2.070 1.00 93.62 83 GLY A O 1
ATOM 666 N N . GLN A 1 84 ? 9.767 -10.023 1.247 1.00 94.88 84 GLN A N 1
ATOM 667 C CA . GLN A 1 84 ? 10.161 -11.080 0.299 1.00 94.88 84 GLN A CA 1
ATOM 668 C C . GLN A 1 84 ? 9.043 -11.486 -0.679 1.00 94.88 84 GLN A C 1
ATOM 670 O O . GLN A 1 84 ? 8.939 -12.638 -1.083 1.00 94.88 84 GLN A O 1
ATOM 675 N N . LYS A 1 85 ? 8.161 -10.545 -1.035 1.00 95.88 85 LYS A N 1
ATOM 676 C CA . LYS A 1 85 ? 7.087 -10.765 -2.018 1.00 95.88 85 LYS A CA 1
ATOM 677 C C . LYS A 1 85 ? 7.514 -10.431 -3.440 1.00 95.88 85 LYS A C 1
ATOM 679 O O . LYS A 1 85 ? 6.942 -10.964 -4.383 1.00 95.88 85 LYS A O 1
ATOM 684 N N . VAL A 1 86 ? 8.491 -9.542 -3.578 1.00 96.94 86 VAL A N 1
ATOM 685 C CA . VAL A 1 86 ? 9.089 -9.175 -4.860 1.00 96.94 86 VAL A CA 1
ATOM 686 C C . VAL A 1 86 ? 10.604 -9.166 -4.743 1.00 96.94 86 VAL A C 1
ATOM 688 O O . VAL A 1 86 ? 1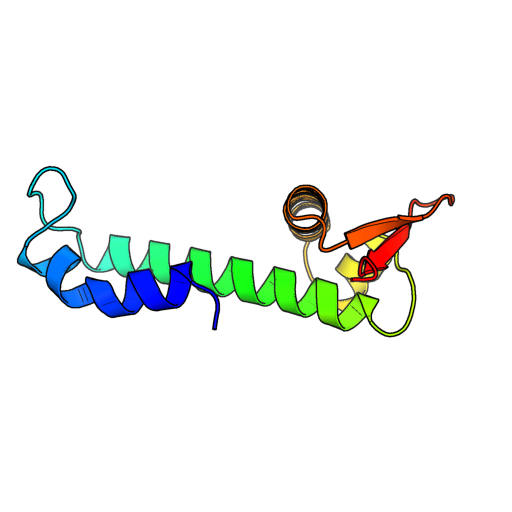1.156 -8.839 -3.686 1.00 96.94 86 VAL A O 1
ATOM 691 N N . GLN A 1 87 ? 11.273 -9.446 -5.853 1.00 95.62 87 GLN A N 1
ATOM 692 C CA . GLN A 1 87 ? 12.719 -9.345 -5.989 1.00 95.62 87 GLN A CA 1
ATOM 693 C C . GLN A 1 87 ? 13.098 -8.434 -7.150 1.00 95.62 87 GLN A C 1
ATOM 695 O O . GLN A 1 87 ? 12.311 -8.205 -8.064 1.00 95.62 87 GLN A O 1
ATOM 700 N N . MET A 1 88 ? 14.301 -7.867 -7.072 1.00 94.38 88 MET A N 1
ATOM 701 C CA . MET A 1 88 ? 14.860 -7.078 -8.165 1.00 94.38 88 MET A CA 1
ATOM 702 C C . MET A 1 88 ? 15.537 -8.015 -9.154 1.00 94.38 88 MET A C 1
ATOM 704 O O . MET A 1 88 ? 16.328 -8.864 -8.749 1.00 94.38 88 MET A O 1
ATOM 708 N N . VAL A 1 89 ? 15.272 -7.792 -10.433 1.00 92.38 89 VAL A N 1
ATOM 709 C CA . VAL A 1 89 ? 15.963 -8.444 -11.542 1.00 92.38 89 VAL A CA 1
ATOM 710 C C . VAL A 1 89 ? 16.942 -7.439 -12.131 1.00 92.38 89 VAL A C 1
ATOM 712 O O . VAL A 1 89 ? 16.591 -6.269 -12.329 1.00 92.38 89 VAL A O 1
ATOM 715 N N . GLU A 1 90 ? 18.181 -7.871 -12.373 1.00 82.81 90 GLU A N 1
ATOM 716 C CA . GLU A 1 90 ? 19.191 -7.015 -12.996 1.00 82.81 90 GLU A CA 1
ATOM 717 C C . GLU A 1 90 ? 18.701 -6.486 -14.352 1.00 82.81 90 GLU A C 1
ATOM 719 O O . GLU A 1 90 ? 18.179 -7.223 -15.187 1.00 82.81 90 GLU A O 1
ATOM 724 N N . GLY A 1 91 ? 18.856 -5.177 -14.555 1.00 76.50 91 GLY A N 1
ATOM 725 C CA . GLY A 1 91 ? 18.408 -4.473 -15.751 1.00 76.50 91 GLY A CA 1
ATOM 726 C C . GLY A 1 91 ? 18.562 -2.959 -15.610 1.00 76.50 91 GLY A C 1
ATOM 727 O O . GLY A 1 91 ? 18.674 -2.433 -14.502 1.00 76.50 91 GLY A O 1
ATOM 728 N N . HIS A 1 92 ? 18.585 -2.252 -16.742 1.00 77.19 92 HIS A N 1
ATOM 729 C CA . HIS A 1 92 ? 18.459 -0.794 -16.804 1.00 77.19 92 HIS A CA 1
ATOM 730 C C . HIS A 1 92 ? 17.248 -0.443 -17.684 1.00 77.19 92 HIS A C 1
ATOM 732 O O . HIS A 1 92 ? 17.315 -0.663 -18.894 1.00 77.19 92 HIS A O 1
ATOM 738 N N . PRO A 1 93 ? 16.154 0.105 -17.122 1.00 85.19 93 PRO A N 1
ATOM 739 C CA . PRO A 1 93 ? 15.915 0.354 -15.695 1.00 85.19 93 PRO A CA 1
ATOM 740 C C . PRO A 1 93 ? 15.780 -0.943 -14.876 1.00 85.19 93 PRO A C 1
ATOM 742 O O . PRO A 1 93 ? 15.490 -2.004 -15.426 1.00 85.19 93 PRO A O 1
ATOM 745 N N . ILE A 1 94 ? 15.975 -0.842 -13.556 1.00 92.88 94 ILE A N 1
ATOM 746 C CA . ILE A 1 94 ? 15.742 -1.945 -12.608 1.00 92.88 94 ILE A CA 1
ATOM 747 C C . ILE A 1 94 ? 14.308 -2.455 -12.773 1.00 92.88 94 ILE A C 1
ATOM 749 O O . ILE A 1 94 ? 13.365 -1.656 -12.792 1.00 92.88 94 ILE A O 1
ATOM 753 N N . ARG A 1 95 ? 14.152 -3.780 -12.834 1.00 95.81 95 ARG A N 1
ATOM 754 C CA . ARG A 1 95 ? 12.851 -4.452 -12.910 1.00 95.81 95 ARG A CA 1
ATOM 755 C C . ARG A 1 95 ? 12.579 -5.235 -11.632 1.00 95.81 95 ARG A C 1
ATOM 757 O O . ARG A 1 95 ? 13.501 -5.599 -10.903 1.00 95.81 95 ARG A O 1
ATOM 764 N N . TYR A 1 96 ? 11.307 -5.485 -11.373 1.00 96.44 96 TYR A N 1
ATOM 765 C CA . TYR A 1 96 ? 10.812 -6.248 -10.238 1.00 96.44 96 TYR A CA 1
ATOM 766 C C . TYR A 1 96 ? 10.001 -7.433 -10.743 1.00 96.44 96 TYR A C 1
ATOM 768 O O . TYR A 1 96 ? 9.325 -7.314 -11.760 1.00 96.44 96 TYR A O 1
ATOM 776 N N . GLU A 1 97 ? 10.052 -8.550 -10.031 1.00 96.12 97 GLU A N 1
ATOM 777 C CA . GLU A 1 97 ? 9.215 -9.729 -10.269 1.00 96.12 97 GLU A CA 1
ATOM 778 C C . GLU A 1 97 ? 8.727 -10.305 -8.937 1.00 96.12 97 GLU A C 1
ATOM 780 O O . GLU A 1 97 ? 9.323 -10.037 -7.888 1.00 96.12 97 GLU A O 1
ATOM 785 N N . VAL A 1 98 ? 7.639 -11.077 -8.962 1.00 96.31 98 VAL A N 1
ATOM 786 C CA . VAL A 1 98 ? 7.147 -11.784 -7.770 1.00 96.31 98 VAL A CA 1
ATOM 787 C C . VAL A 1 98 ? 8.158 -12.859 -7.368 1.00 96.31 98 VAL A C 1
ATOM 789 O O . VAL A 1 98 ? 8.616 -13.636 -8.201 1.00 96.31 98 VAL A O 1
ATOM 792 N N . SER A 1 99 ? 8.518 -12.909 -6.086 1.00 92.31 99 SER A N 1
ATOM 793 C CA . SER A 1 99 ? 9.435 -13.930 -5.570 1.00 92.31 99 SER A CA 1
ATOM 794 C C . SER A 1 99 ? 8.800 -15.324 -5.657 1.00 92.31 99 SER A C 1
ATOM 796 O O . SER A 1 99 ? 7.651 -15.508 -5.251 1.00 92.31 99 SER A O 1
ATOM 798 N N . ALA A 1 100 ? 9.549 -16.306 -6.167 1.00 79.81 100 ALA A N 1
ATOM 799 C CA . ALA A 1 100 ? 9.144 -17.709 -6.123 1.00 79.81 100 ALA A CA 1
ATOM 800 C C . ALA A 1 100 ? 9.140 -18.214 -4.668 1.00 79.81 100 ALA A C 1
ATOM 802 O O . ALA A 1 100 ? 10.017 -17.846 -3.885 1.00 79.81 100 ALA A O 1
ATOM 803 N N . TRP A 1 101 ? 8.119 -19.002 -4.323 1.00 58.72 101 TRP A N 1
ATOM 804 C CA . TRP A 1 101 ? 7.879 -19.557 -2.987 1.00 58.72 101 TRP A CA 1
ATOM 805 C C . TRP A 1 101 ? 8.962 -20.537 -2.536 1.00 58.72 101 TRP A C 1
ATOM 807 O O . TRP A 1 101 ? 9.424 -21.331 -3.388 1.00 58.72 101 TRP A O 1
#

Radius of gyration: 16.95 Å; chains: 1; bounding box: 35×30×44 Å

Secondary structure (DSSP, 8-state):
--HHHHHHHHTHHIIIII-STTSPPPPHHHHHHHHHHHHHHHHHHHHHHHHTTTS-EEHHHHHHHTT--HHHHHHHHHHHHHTTSEEEES-SS-EEEEPP-